Protein AF-C2KUY9-F1 (afdb_monomer)

Structure (mmCIF, N/CA/C/O backbone):
data_AF-C2KUY9-F1
#
_entry.id   AF-C2KUY9-F1
#
loop_
_atom_site.group_PDB
_atom_site.id
_atom_site.type_symbol
_atom_site.label_atom_id
_atom_site.label_alt_id
_atom_site.label_comp_id
_atom_site.label_asym_id
_atom_site.label_entity_id
_atom_site.label_seq_id
_atom_site.pdbx_PDB_ins_code
_atom_site.Cartn_x
_atom_site.Cartn_y
_atom_site.Cartn_z
_atom_site.occupancy
_atom_site.B_iso_or_equiv
_atom_site.auth_seq_id
_atom_site.auth_comp_id
_atom_site.auth_asym_id
_atom_site.auth_atom_id
_atom_site.pdbx_PDB_model_num
ATOM 1 N N . PHE A 1 1 ? -15.211 -20.045 9.678 1.00 40.97 1 PHE A N 1
ATOM 2 C CA . PHE A 1 1 ? -15.535 -19.680 11.070 1.00 40.97 1 PHE A CA 1
ATOM 3 C C . PHE A 1 1 ? -17.011 -19.322 11.126 1.00 40.97 1 PHE A C 1
ATOM 5 O O . PHE A 1 1 ? -17.451 -18.572 10.266 1.00 40.97 1 PHE A O 1
ATOM 12 N N . SER A 1 2 ? -17.781 -19.933 12.027 1.00 36.22 2 SER A N 1
ATOM 13 C CA . SER A 1 2 ? -19.213 -19.649 12.219 1.00 36.22 2 SER A CA 1
ATOM 14 C C . SER A 1 2 ? -19.405 -18.465 13.172 1.00 36.22 2 SER A C 1
ATOM 16 O O . SER A 1 2 ? -18.611 -18.315 14.095 1.00 36.22 2 SER A O 1
ATOM 18 N N . GLU A 1 3 ? -20.470 -17.675 13.014 1.00 44.19 3 GLU A N 1
ATOM 19 C CA . GLU A 1 3 ? -20.780 -16.525 13.892 1.00 44.19 3 GLU A CA 1
ATOM 20 C C . GLU A 1 3 ? -20.844 -16.903 15.381 1.00 44.19 3 GLU A C 1
ATOM 22 O O . GLU A 1 3 ? -20.283 -16.200 16.219 1.00 44.19 3 GLU A O 1
ATOM 27 N N . ALA A 1 4 ? -21.396 -18.078 15.702 1.00 42.62 4 ALA A N 1
ATOM 28 C CA . ALA A 1 4 ? -21.466 -18.595 17.071 1.00 42.62 4 ALA A CA 1
ATOM 29 C C . ALA A 1 4 ? -20.089 -18.780 17.744 1.00 42.62 4 ALA A C 1
ATOM 31 O O . ALA A 1 4 ? -19.982 -18.669 18.961 1.00 42.62 4 ALA A O 1
ATOM 32 N N . SER A 1 5 ? -19.011 -19.008 16.976 1.00 57.81 5 SER A N 1
ATOM 33 C CA . SER A 1 5 ? -17.666 -19.147 17.556 1.00 57.81 5 SER A CA 1
ATOM 34 C C . SER A 1 5 ? -17.013 -17.798 17.859 1.00 57.81 5 SER A C 1
ATOM 36 O O . SER A 1 5 ? -15.955 -17.768 18.480 1.00 57.81 5 SER A O 1
ATOM 38 N N . CYS A 1 6 ? -17.580 -16.685 17.385 1.00 61.72 6 CYS A N 1
ATOM 39 C CA . CYS A 1 6 ? -17.009 -15.358 17.593 1.00 61.72 6 CYS A CA 1
ATOM 40 C C . CYS A 1 6 ? -17.499 -14.725 18.903 1.00 61.72 6 CYS A C 1
ATOM 4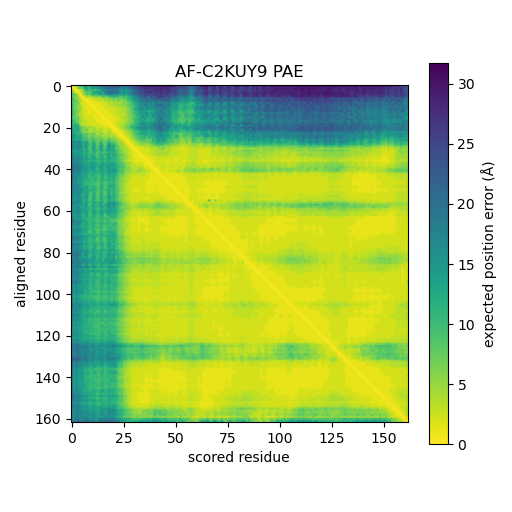2 O O . CYS A 1 6 ? -16.723 -14.062 19.587 1.00 61.72 6 CYS A O 1
ATOM 44 N N . GLU A 1 7 ? -18.752 -14.978 19.294 1.00 70.62 7 GLU A N 1
ATOM 45 C CA . GLU A 1 7 ? -19.334 -14.472 20.547 1.00 70.62 7 GLU A CA 1
ATOM 46 C C . GLU A 1 7 ? -18.707 -15.113 21.794 1.00 70.62 7 GLU A C 1
ATOM 48 O O . GLU A 1 7 ? -18.445 -14.434 22.794 1.00 70.62 7 GLU A O 1
ATOM 53 N N . GLU A 1 8 ? -18.410 -16.414 21.735 1.00 76.25 8 GLU A N 1
ATOM 54 C CA . GLU A 1 8 ? -17.718 -17.123 22.817 1.00 76.25 8 GLU A CA 1
ATOM 55 C C . GLU A 1 8 ? -16.292 -16.589 23.017 1.00 76.25 8 GLU A C 1
ATOM 57 O O . GLU A 1 8 ? -15.856 -16.381 24.154 1.00 76.25 8 GLU A O 1
ATOM 62 N N . VAL A 1 9 ? -15.590 -16.299 21.916 1.00 79.19 9 VAL A N 1
ATOM 63 C CA . VAL A 1 9 ? -14.244 -15.708 21.935 1.00 79.19 9 VAL A CA 1
ATOM 64 C C . VAL A 1 9 ? -14.283 -14.285 22.490 1.00 79.19 9 VAL A C 1
ATOM 66 O O . VAL A 1 9 ? -13.499 -13.977 23.387 1.00 79.19 9 VAL A O 1
ATOM 69 N N . ASP A 1 10 ? -15.223 -13.443 22.052 1.00 78.88 10 ASP A N 1
ATOM 70 C CA . ASP A 1 10 ? -15.403 -12.076 22.570 1.00 78.88 10 ASP A CA 1
ATOM 71 C C . ASP A 1 10 ? -15.709 -12.071 24.080 1.00 78.88 10 ASP A C 1
ATOM 73 O O . ASP A 1 10 ? -15.180 -11.251 24.843 1.00 78.88 10 ASP A O 1
ATOM 77 N N . THR A 1 11 ? -16.526 -13.024 24.538 1.00 83.12 11 THR A N 1
ATOM 78 C CA . THR A 1 11 ? -16.863 -13.190 25.958 1.00 83.12 11 THR A CA 1
ATOM 79 C C . THR A 1 11 ? -15.643 -13.618 26.774 1.00 83.12 11 THR A C 1
ATOM 81 O O . THR A 1 11 ? -15.398 -13.082 27.860 1.00 83.12 11 THR A O 1
ATOM 84 N N . ALA A 1 12 ? -14.851 -14.566 26.268 1.00 84.38 12 ALA A N 1
ATOM 85 C CA . ALA A 1 12 ? -13.617 -15.003 26.915 1.00 84.38 12 ALA A CA 1
ATOM 86 C C . ALA A 1 12 ? -12.569 -13.876 26.971 1.00 84.38 12 ALA A C 1
ATOM 88 O O . ALA A 1 12 ? -11.945 -13.669 28.015 1.00 84.38 12 ALA A O 1
ATOM 89 N N . LEU A 1 13 ? -12.430 -13.097 25.895 1.00 84.19 13 LEU A N 1
ATOM 90 C CA . LEU A 1 13 ? -11.509 -11.961 25.823 1.00 84.19 13 LEU A CA 1
ATOM 91 C C . LEU A 1 13 ? -11.906 -10.848 26.806 1.00 84.19 13 LEU A C 1
ATOM 93 O O . LEU A 1 13 ? -11.059 -10.308 27.513 1.00 84.19 13 LEU A O 1
ATOM 97 N N . SER A 1 14 ? -13.206 -10.568 26.928 1.00 83.56 14 SER A N 1
ATOM 98 C CA . SER A 1 14 ? -13.742 -9.605 27.900 1.00 83.56 14 SER A CA 1
ATOM 99 C C . SER A 1 14 ? -13.452 -10.016 29.347 1.00 83.56 14 SER A C 1
ATOM 101 O O . SER A 1 14 ? -13.087 -9.180 30.175 1.00 83.56 14 SER A O 1
ATOM 103 N N . LYS A 1 15 ? -13.550 -11.316 29.661 1.00 86.19 15 LYS A N 1
ATOM 104 C CA . LYS A 1 15 ? -13.151 -11.845 30.976 1.00 86.19 15 LYS A CA 1
ATOM 105 C C . LYS A 1 15 ? -11.656 -11.654 31.231 1.00 86.19 15 LYS A C 1
ATOM 107 O O . LYS A 1 15 ? -11.293 -11.248 32.331 1.00 86.19 15 LYS A O 1
ATOM 112 N N . LEU A 1 16 ? -10.805 -11.896 30.233 1.00 88.38 16 LEU A N 1
ATOM 113 C CA . LEU A 1 16 ? -9.363 -11.658 30.344 1.00 88.38 16 LEU A CA 1
ATOM 114 C C . LEU A 1 16 ? -9.055 -10.178 30.604 1.00 88.38 16 LEU A C 1
ATOM 116 O O . LEU A 1 16 ? -8.314 -9.881 31.539 1.00 88.38 16 LEU A O 1
ATOM 120 N N . TYR A 1 17 ? -9.666 -9.250 29.858 1.00 87.12 17 TYR A N 1
ATOM 121 C CA . TYR A 1 17 ? -9.494 -7.811 30.100 1.00 87.12 17 TYR A CA 1
ATOM 122 C C . TYR A 1 17 ? -9.847 -7.421 31.540 1.00 87.12 17 TYR A C 1
ATOM 124 O O . TYR A 1 17 ? -9.083 -6.700 32.178 1.00 87.12 17 TYR A O 1
ATOM 132 N N . ASN A 1 18 ? -10.941 -7.966 32.082 1.00 87.31 18 ASN A N 1
ATOM 133 C CA . ASN A 1 18 ? -11.344 -7.724 33.468 1.00 87.31 18 ASN A CA 1
ATOM 134 C C . ASN A 1 18 ? -10.356 -8.303 34.491 1.00 87.31 18 ASN A C 1
ATOM 136 O O . ASN A 1 18 ? -10.030 -7.622 35.459 1.00 87.31 18 ASN A O 1
ATOM 140 N N . ILE A 1 19 ? -9.859 -9.529 34.282 1.00 92.88 19 ILE A N 1
ATOM 141 C CA . ILE A 1 19 ? -8.879 -10.168 35.183 1.00 92.88 19 ILE A CA 1
ATOM 142 C C . ILE A 1 19 ? -7.589 -9.347 35.252 1.00 92.88 19 ILE A C 1
ATOM 144 O O . ILE A 1 19 ? -7.037 -9.151 36.332 1.00 92.88 19 ILE A O 1
ATOM 148 N N . PHE A 1 20 ? -7.119 -8.856 34.107 1.00 90.19 20 PHE A N 1
ATOM 149 C CA . PHE A 1 20 ? -5.865 -8.110 34.015 1.00 90.19 20 PHE A CA 1
ATOM 150 C C . PHE A 1 20 ? -6.033 -6.594 34.205 1.00 90.19 20 PHE A C 1
ATOM 152 O O . PHE A 1 20 ? -5.046 -5.865 34.128 1.00 90.19 20 PHE A O 1
ATOM 159 N N . GLY A 1 21 ? -7.257 -6.099 34.439 1.00 86.00 21 GLY A N 1
ATOM 160 C CA . GLY A 1 21 ? -7.544 -4.665 34.569 1.00 86.00 21 GLY A CA 1
ATOM 161 C C . GLY A 1 21 ? -7.185 -3.849 33.320 1.00 86.00 21 GLY A C 1
ATOM 162 O O . GLY A 1 21 ? -6.928 -2.648 33.409 1.00 86.00 21 GLY A O 1
ATOM 163 N N . ALA A 1 22 ? -7.120 -4.498 32.158 1.00 85.00 22 ALA A N 1
ATOM 164 C CA . ALA A 1 22 ? -6.713 -3.886 30.904 1.00 85.00 22 ALA A CA 1
ATOM 165 C C . ALA A 1 22 ? -7.921 -3.266 30.192 1.00 85.00 22 ALA A C 1
ATOM 167 O O . ALA A 1 22 ? -9.014 -3.832 30.176 1.00 85.00 22 ALA A O 1
ATOM 168 N N . LYS A 1 23 ? -7.723 -2.100 29.566 1.00 80.88 23 LYS A N 1
ATOM 169 C CA . LYS A 1 23 ? -8.762 -1.485 28.732 1.00 80.88 23 LYS A CA 1
ATOM 170 C C . LYS A 1 23 ? -8.982 -2.351 27.483 1.00 80.88 23 LYS A C 1
ATOM 172 O O . LYS A 1 23 ? -7.997 -2.633 26.796 1.00 80.88 23 LYS A O 1
ATOM 177 N N . PRO A 1 24 ? -10.231 -2.745 27.167 1.00 77.19 24 PRO A N 1
ATOM 178 C CA . PRO A 1 24 ? -10.525 -3.473 25.942 1.00 77.19 24 PRO A CA 1
ATOM 179 C C . PRO A 1 24 ? -10.060 -2.692 24.716 1.00 77.19 24 PRO A C 1
ATOM 181 O O . PRO A 1 24 ? -10.249 -1.475 24.633 1.00 77.19 24 PRO A O 1
ATOM 184 N N . VAL A 1 25 ? -9.458 -3.396 23.762 1.00 73.56 25 VAL A N 1
ATOM 185 C CA . VAL A 1 25 ? -9.092 -2.803 22.474 1.00 73.56 25 VAL A CA 1
ATOM 186 C C . VAL A 1 25 ? -10.380 -2.528 21.698 1.00 73.56 25 VAL A C 1
ATOM 188 O O . VAL A 1 25 ? -11.292 -3.356 21.687 1.00 73.56 25 VAL A O 1
ATOM 191 N N . ALA A 1 26 ? -10.479 -1.353 21.072 1.00 72.81 26 ALA A N 1
ATOM 192 C CA . ALA A 1 26 ? -11.628 -1.020 20.238 1.00 72.81 26 ALA A CA 1
ATOM 193 C C . ALA A 1 26 ? -11.784 -2.058 19.115 1.00 72.81 26 ALA A C 1
ATOM 195 O O . ALA A 1 26 ? -10.796 -2.484 18.512 1.00 72.81 26 ALA A O 1
ATOM 196 N N . LYS A 1 27 ? -13.026 -2.469 18.826 1.00 71.31 27 LYS A N 1
ATOM 197 C CA . LYS A 1 27 ? -13.290 -3.387 17.713 1.00 71.31 27 LYS A CA 1
ATOM 198 C C . LYS A 1 27 ? -12.814 -2.742 16.414 1.00 71.31 27 LYS A C 1
ATOM 200 O O . LYS A 1 27 ? -13.176 -1.604 16.122 1.00 71.31 27 LYS A O 1
ATOM 205 N N . ARG A 1 28 ? -12.018 -3.479 15.636 1.00 71.00 28 ARG A N 1
ATOM 206 C CA . ARG A 1 28 ? -11.569 -3.026 14.318 1.00 71.00 28 ARG A CA 1
ATOM 207 C C . ARG A 1 28 ? -12.782 -2.916 13.399 1.00 71.00 28 ARG A C 1
ATOM 209 O O . ARG A 1 28 ? -13.458 -3.912 13.150 1.00 71.00 28 ARG A O 1
ATOM 216 N N . ILE A 1 29 ? -13.048 -1.714 12.904 1.00 78.00 29 ILE A N 1
ATOM 217 C CA . ILE A 1 29 ? -14.089 -1.471 11.907 1.00 78.00 29 ILE A CA 1
ATOM 218 C C . ILE A 1 29 ? -13.416 -1.558 10.542 1.00 78.00 29 ILE A C 1
ATOM 220 O O . ILE A 1 29 ? -12.640 -0.682 10.179 1.00 78.00 29 ILE A O 1
ATOM 224 N N . ILE A 1 30 ? -13.692 -2.638 9.814 1.00 84.12 30 ILE A N 1
ATOM 225 C CA . ILE A 1 30 ? -13.211 -2.814 8.443 1.00 84.12 30 ILE A CA 1
ATOM 226 C C . ILE A 1 30 ? -14.249 -2.217 7.498 1.00 84.12 30 ILE A C 1
ATOM 228 O O . ILE A 1 30 ? -15.448 -2.456 7.648 1.00 84.12 30 ILE A O 1
ATOM 232 N N . HIS A 1 31 ? -13.774 -1.461 6.518 1.00 91.56 31 HIS A N 1
ATOM 233 C CA . HIS A 1 31 ? -14.590 -0.857 5.480 1.00 91.56 31 HIS A CA 1
ATOM 234 C C . HIS A 1 31 ? -15.420 -1.895 4.703 1.00 91.56 31 HIS A C 1
ATOM 236 O O . HIS A 1 31 ? -14.996 -3.036 4.475 1.00 91.56 31 HIS A O 1
ATOM 242 N N . ASP A 1 32 ? -16.615 -1.493 4.267 1.00 91.12 32 ASP A N 1
ATOM 243 C CA . ASP A 1 32 ? -17.566 -2.371 3.572 1.00 91.12 32 ASP A CA 1
ATOM 244 C C . ASP A 1 32 ? -17.078 -2.796 2.173 1.00 91.12 32 ASP A C 1
ATOM 246 O O . ASP A 1 32 ? -17.395 -3.891 1.709 1.00 91.12 32 ASP A O 1
ATOM 250 N N . GLY A 1 33 ? -16.230 -1.971 1.556 1.00 92.25 33 GLY A N 1
ATOM 251 C CA . GLY A 1 33 ? -15.673 -2.165 0.218 1.00 92.25 33 GLY A CA 1
ATOM 252 C C . GLY A 1 33 ? -16.536 -1.579 -0.900 1.00 92.25 33 GLY A C 1
ATOM 253 O O . GLY A 1 33 ? -16.224 -1.814 -2.062 1.00 92.25 33 GLY A O 1
ATOM 254 N N . VAL A 1 34 ? -17.595 -0.833 -0.568 1.00 92.88 34 VAL A N 1
ATOM 255 C CA . VAL A 1 34 ? -18.538 -0.240 -1.534 1.00 92.88 34 VAL A CA 1
ATOM 256 C C . VAL A 1 34 ? -18.802 1.247 -1.291 1.00 92.88 34 VAL A C 1
ATOM 258 O O . VAL A 1 34 ? -19.004 1.985 -2.252 1.00 92.88 34 VAL A O 1
ATOM 261 N N . SER A 1 35 ? -18.774 1.706 -0.039 1.00 94.50 35 SER A N 1
ATOM 262 C CA . SER A 1 35 ? -18.964 3.117 0.303 1.00 94.50 35 SER A CA 1
ATOM 263 C C . SER A 1 35 ? -17.737 3.961 -0.068 1.00 94.50 35 SER A C 1
ATOM 265 O O . SER A 1 35 ? -16.630 3.434 -0.147 1.00 94.50 35 SER A O 1
ATOM 267 N N . PRO A 1 36 ? -17.877 5.278 -0.292 1.00 96.50 36 PRO A N 1
ATOM 268 C CA . PRO A 1 36 ? -16.718 6.139 -0.492 1.00 96.50 36 PRO A CA 1
ATOM 269 C C . PRO A 1 36 ? -15.759 6.106 0.706 1.00 96.50 36 PRO A C 1
ATOM 271 O O . PRO A 1 36 ? -16.173 6.253 1.857 1.00 96.50 36 PRO A O 1
ATOM 274 N N . ILE A 1 37 ? -14.470 5.957 0.419 1.00 96.69 37 ILE A N 1
ATOM 275 C CA . ILE A 1 37 ? -13.378 5.961 1.389 1.00 96.69 37 ILE A CA 1
ATOM 276 C C . ILE A 1 37 ? -13.084 7.412 1.767 1.00 96.69 37 ILE A C 1
ATOM 278 O O . ILE A 1 37 ? -12.770 8.239 0.911 1.00 96.69 37 ILE A O 1
ATOM 282 N N . LEU A 1 38 ? -13.180 7.720 3.060 1.00 93.88 38 LEU A N 1
ATOM 283 C CA . LEU A 1 38 ? -12.982 9.063 3.597 1.00 93.88 38 LEU A CA 1
ATOM 284 C C . LEU A 1 38 ? -11.871 9.048 4.645 1.00 93.88 38 LEU A C 1
ATOM 286 O O . LEU A 1 38 ? -11.929 8.272 5.598 1.00 93.88 38 LEU A O 1
ATOM 290 N N . VAL A 1 39 ? -10.903 9.949 4.487 1.00 94.81 39 VAL A N 1
ATOM 291 C CA . VAL A 1 39 ? -9.819 10.198 5.447 1.00 94.81 39 VAL A CA 1
ATOM 292 C C . VAL A 1 39 ? -9.938 11.611 6.014 1.00 94.81 39 VAL A C 1
ATOM 294 O O . VAL A 1 39 ? -10.381 12.531 5.325 1.00 94.81 39 VAL A O 1
ATOM 297 N N . LYS A 1 40 ? -9.575 11.784 7.284 1.00 93.75 40 LYS A N 1
ATOM 298 C CA . LYS A 1 40 ? -9.628 13.056 8.023 1.00 93.75 40 LYS A CA 1
ATOM 299 C C . LYS A 1 40 ? -8.245 13.668 8.224 1.00 93.75 40 LYS A C 1
ATOM 301 O O . LYS A 1 40 ? -8.153 14.879 8.417 1.00 93.75 40 LYS A O 1
ATOM 306 N N . GLY A 1 41 ? -7.202 12.840 8.194 1.00 93.19 41 GLY A N 1
ATOM 307 C CA . GLY A 1 41 ? -5.812 13.248 8.323 1.00 93.19 41 GLY A CA 1
ATOM 308 C C . GLY A 1 41 ? -5.424 14.354 7.345 1.00 93.19 41 GLY A C 1
ATOM 309 O O . GLY A 1 41 ? -5.879 14.402 6.200 1.00 93.19 41 GLY A O 1
ATOM 310 N N . SER A 1 42 ? -4.556 15.241 7.817 1.00 93.19 42 SER A N 1
ATOM 311 C CA . SER A 1 42 ? -4.058 16.401 7.074 1.00 93.19 42 SER A CA 1
ATOM 312 C C . SER A 1 42 ? -2.721 16.127 6.389 1.00 93.19 42 SER A C 1
ATOM 314 O O . SER A 1 42 ? -2.392 16.752 5.382 1.00 93.19 42 SER A O 1
ATOM 316 N N . THR A 1 43 ? -1.956 15.173 6.922 1.00 98.00 43 THR A N 1
ATOM 317 C CA . THR A 1 43 ? -0.695 14.706 6.343 1.00 98.00 43 THR A CA 1
ATOM 318 C C . THR A 1 43 ? -0.861 13.326 5.721 1.00 98.00 43 THR A C 1
ATOM 320 O O . THR A 1 43 ? -1.676 12.524 6.182 1.00 98.00 43 THR A O 1
ATOM 323 N N . TRP A 1 44 ? -0.024 13.000 4.733 1.00 97.31 44 TRP A N 1
ATOM 324 C CA . TRP A 1 44 ? -0.067 11.680 4.101 1.00 97.31 44 TRP A CA 1
ATOM 325 C C . TRP A 1 44 ? 0.147 10.543 5.112 1.00 97.31 44 TRP A C 1
ATOM 327 O O . TRP A 1 44 ? -0.441 9.482 4.965 1.00 97.31 44 TRP A O 1
ATOM 337 N N . LYS A 1 45 ? 0.940 10.758 6.173 1.00 97.69 45 LYS A N 1
ATOM 338 C CA . LYS A 1 45 ? 1.193 9.748 7.216 1.00 97.69 45 LYS A CA 1
ATOM 339 C C . LYS A 1 45 ? -0.039 9.480 8.075 1.00 97.69 45 LYS A C 1
ATOM 341 O O . LYS A 1 45 ? -0.330 8.329 8.383 1.00 97.69 45 LYS A O 1
ATOM 346 N N . GLU A 1 46 ? -0.756 10.534 8.459 1.00 97.69 46 GLU A N 1
ATOM 347 C CA . GLU A 1 46 ? -2.030 10.401 9.177 1.00 97.69 46 GLU A CA 1
ATOM 348 C C . GLU A 1 46 ? -3.042 9.645 8.314 1.00 97.69 46 GLU A C 1
ATOM 350 O O . GLU A 1 46 ? -3.638 8.672 8.766 1.00 97.69 46 GLU A O 1
ATOM 355 N N . GLN A 1 47 ? -3.158 10.036 7.044 1.00 98.19 47 GLN A N 1
ATOM 356 C CA . GLN A 1 47 ? -4.048 9.395 6.079 1.00 98.19 47 GLN A CA 1
ATOM 357 C C . GLN A 1 47 ? -3.660 7.933 5.836 1.00 98.19 47 GLN A C 1
ATOM 359 O O . GLN A 1 47 ? -4.533 7.077 5.807 1.00 98.19 47 GLN A O 1
ATOM 364 N N . TYR A 1 48 ? -2.367 7.619 5.727 1.00 98.00 48 TYR A N 1
ATOM 365 C CA . TYR A 1 48 ? -1.884 6.246 5.586 1.00 98.00 48 TYR A CA 1
ATOM 366 C C . TYR A 1 48 ? -2.334 5.368 6.755 1.00 98.00 48 TYR A C 1
ATOM 368 O O . TYR A 1 48 ? -2.849 4.275 6.536 1.00 98.00 48 TYR A O 1
ATOM 376 N N . ASN A 1 49 ? -2.181 5.853 7.990 1.00 96.06 49 ASN A N 1
ATOM 377 C CA . ASN A 1 49 ? -2.599 5.115 9.182 1.00 96.06 49 ASN A CA 1
ATOM 378 C C . ASN A 1 49 ? -4.119 4.910 9.215 1.00 96.06 49 ASN A C 1
ATOM 380 O O . ASN A 1 49 ? -4.582 3.805 9.482 1.00 96.06 49 ASN A O 1
ATOM 384 N N . GLU A 1 50 ? -4.900 5.940 8.878 1.00 95.94 50 GLU A N 1
ATOM 385 C CA . GLU A 1 50 ? -6.359 5.815 8.778 1.00 95.94 50 GLU A CA 1
ATOM 386 C C . GLU A 1 50 ? -6.773 4.790 7.713 1.00 95.94 50 GLU A C 1
ATOM 388 O O . GLU A 1 50 ? -7.615 3.930 7.972 1.00 95.94 50 GLU A O 1
ATOM 393 N N . LEU A 1 51 ? -6.153 4.838 6.529 1.00 97.31 51 LEU A N 1
ATOM 394 C CA . LEU A 1 51 ? -6.394 3.877 5.452 1.00 97.31 51 LEU A CA 1
ATOM 395 C C . LEU A 1 51 ? -5.982 2.460 5.857 1.00 97.31 51 LEU A C 1
ATOM 397 O O . LEU A 1 51 ? -6.682 1.504 5.523 1.00 97.31 51 LEU A O 1
ATOM 401 N N . TRP A 1 52 ? -4.883 2.312 6.599 1.00 95.69 52 TRP A N 1
ATOM 402 C CA . TRP A 1 52 ? -4.423 1.023 7.107 1.00 95.69 52 TRP A CA 1
ATOM 403 C C . TRP A 1 52 ? -5.447 0.389 8.056 1.00 95.69 52 TRP A C 1
ATOM 405 O O . TRP A 1 52 ? -5.823 -0.781 7.916 1.00 95.69 52 TRP A O 1
ATOM 415 N N . ASP A 1 53 ? -5.940 1.170 9.012 1.00 92.69 53 ASP A N 1
ATOM 416 C CA . ASP A 1 53 ? -6.918 0.698 9.986 1.00 92.69 53 ASP A CA 1
ATOM 417 C C . ASP A 1 53 ? -8.247 0.332 9.318 1.00 92.69 53 ASP A C 1
ATOM 419 O O . ASP A 1 53 ? -8.840 -0.700 9.657 1.00 92.69 53 ASP A O 1
ATOM 423 N N . LEU A 1 54 ? -8.656 1.139 8.335 1.00 93.94 54 LEU A N 1
ATOM 424 C CA . LEU A 1 54 ? -9.942 1.060 7.655 1.00 93.94 54 LEU A CA 1
ATOM 425 C C . LEU A 1 54 ? -10.007 -0.037 6.578 1.00 93.94 54 LEU A C 1
ATOM 427 O O . LEU A 1 54 ? -11.014 -0.741 6.483 1.00 93.94 54 LEU A O 1
ATOM 431 N N . LEU A 1 55 ? -8.973 -0.182 5.742 1.00 95.06 55 LEU A N 1
ATOM 432 C CA . LEU A 1 55 ? -9.049 -0.969 4.500 1.00 95.06 55 LEU A CA 1
ATOM 433 C C . LEU A 1 55 ? -8.370 -2.337 4.572 1.00 95.06 55 LEU A C 1
ATOM 435 O O . LEU A 1 55 ? -8.678 -3.218 3.765 1.00 95.06 55 LEU A O 1
ATOM 439 N N . ILE A 1 56 ? -7.435 -2.527 5.501 1.00 93.38 56 ILE A N 1
ATOM 440 C CA . ILE A 1 56 ? -6.566 -3.702 5.481 1.00 93.38 56 ILE A CA 1
ATOM 441 C C . ILE A 1 56 ? -7.215 -4.844 6.269 1.00 93.38 56 ILE A C 1
ATOM 443 O O . ILE A 1 56 ? -7.521 -4.682 7.449 1.00 93.38 56 ILE A O 1
ATOM 447 N N . PRO A 1 57 ? -7.439 -6.027 5.679 1.00 88.00 57 PRO A N 1
ATOM 448 C CA . PRO A 1 57 ? -7.959 -7.159 6.434 1.00 88.00 57 PRO A CA 1
ATOM 449 C C . PRO A 1 57 ? -6.910 -7.703 7.413 1.00 88.00 57 PRO A C 1
ATOM 451 O O . PRO A 1 57 ? -5.721 -7.398 7.340 1.00 88.00 57 PRO A O 1
ATOM 454 N N . SER A 1 58 ? -7.341 -8.537 8.359 1.00 80.62 58 SER A N 1
ATOM 455 C CA . SER A 1 58 ? -6.419 -9.247 9.259 1.00 80.62 58 SER A CA 1
ATOM 456 C C . SER A 1 58 ? -5.554 -10.279 8.530 1.00 80.62 58 SER A C 1
ATOM 458 O O . SER A 1 58 ? -4.464 -10.598 8.997 1.00 80.62 58 SER A O 1
ATOM 460 N N . THR A 1 59 ? -6.036 -10.809 7.402 1.00 82.00 59 THR A N 1
ATOM 461 C CA . THR A 1 59 ? -5.349 -11.817 6.586 1.00 82.00 59 THR A CA 1
ATOM 462 C C . THR A 1 59 ? -5.710 -11.652 5.113 1.00 82.00 59 THR A C 1
ATOM 464 O O . THR A 1 59 ? -6.833 -11.258 4.801 1.00 82.00 59 THR A O 1
ATOM 467 N N . GLY A 1 60 ? -4.775 -12.007 4.229 1.00 87.00 60 GLY A N 1
ATOM 468 C CA . GLY A 1 60 ? -4.979 -12.015 2.782 1.00 87.00 60 GLY A CA 1
ATOM 469 C C . GLY A 1 60 ? -4.949 -10.635 2.124 1.00 87.00 60 GLY A C 1
ATOM 470 O O . GLY A 1 60 ? -4.578 -9.630 2.736 1.00 87.00 60 GLY A O 1
ATOM 471 N N . ALA A 1 61 ? -5.322 -10.625 0.845 1.00 90.69 61 ALA A N 1
ATOM 472 C CA . ALA A 1 61 ? -5.435 -9.420 0.035 1.00 90.69 61 ALA A CA 1
ATOM 473 C C . ALA A 1 61 ? -6.622 -8.554 0.469 1.00 90.69 61 ALA A C 1
ATOM 475 O O . ALA A 1 61 ? -7.624 -9.060 0.986 1.00 90.69 61 ALA A O 1
ATOM 476 N N . ALA A 1 62 ? -6.515 -7.247 0.251 1.00 93.38 62 ALA A N 1
ATOM 477 C CA . ALA A 1 62 ? -7.618 -6.336 0.502 1.00 93.38 62 ALA A CA 1
ATOM 478 C C . ALA A 1 62 ? -8.780 -6.575 -0.474 1.00 93.38 62 ALA A C 1
ATOM 480 O O . ALA A 1 62 ? -8.621 -7.131 -1.557 1.00 93.38 62 ALA A O 1
ATOM 481 N N . LYS A 1 63 ? -9.979 -6.122 -0.097 1.00 92.25 63 LYS A N 1
ATOM 482 C CA . LYS A 1 63 ? -11.170 -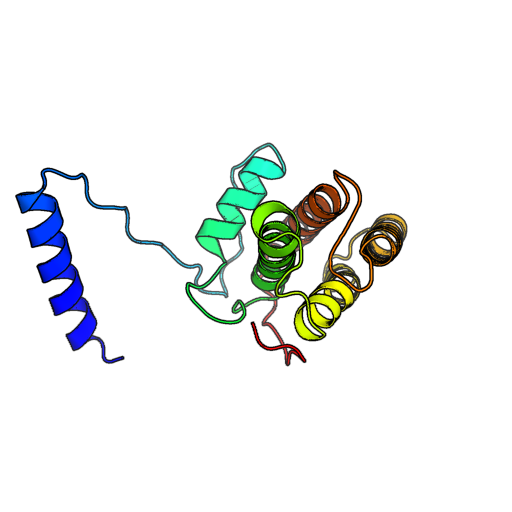6.239 -0.957 1.00 92.25 63 LYS A CA 1
ATOM 483 C C . LYS A 1 63 ? -11.111 -5.326 -2.186 1.00 92.25 63 LYS A C 1
ATOM 485 O O . LYS A 1 63 ? -11.789 -5.584 -3.178 1.00 92.25 63 LYS A O 1
ATOM 490 N N . THR A 1 64 ? -10.366 -4.230 -2.087 1.00 97.56 64 THR A N 1
ATOM 491 C CA . THR A 1 64 ? -10.350 -3.142 -3.066 1.00 97.56 64 THR A CA 1
ATOM 492 C C . THR A 1 64 ? -8.924 -2.840 -3.498 1.00 97.56 64 THR A C 1
ATOM 494 O O . THR A 1 64 ? -7.986 -3.073 -2.732 1.00 97.56 64 THR A O 1
ATOM 497 N N . VAL A 1 65 ? -8.759 -2.267 -4.690 1.00 98.12 65 VAL A N 1
ATOM 498 C CA . VAL A 1 65 ? -7.453 -1.801 -5.183 1.00 98.12 65 VAL A CA 1
ATOM 499 C C . VAL A 1 65 ? -6.852 -0.773 -4.219 1.00 98.12 65 VAL A C 1
ATOM 501 O O . VAL A 1 65 ? -5.669 -0.847 -3.906 1.00 98.12 65 VAL A O 1
ATOM 504 N N . GLN A 1 66 ? -7.672 0.120 -3.652 1.00 98.50 66 GLN A N 1
ATOM 505 C CA . GLN A 1 66 ? -7.248 1.099 -2.644 1.00 98.50 66 GLN A CA 1
ATOM 506 C C . GLN A 1 66 ? -6.664 0.443 -1.396 1.00 98.50 66 GLN A C 1
ATOM 508 O O . GLN A 1 66 ? -5.614 0.854 -0.908 1.00 98.50 66 GLN A O 1
ATOM 513 N N . GLY A 1 67 ? -7.332 -0.587 -0.877 1.00 97.69 67 GLY A N 1
ATOM 514 C CA . GLY A 1 67 ? -6.788 -1.339 0.243 1.00 97.69 67 GLY A CA 1
ATOM 515 C C . GLY A 1 67 ? -5.505 -2.062 -0.155 1.00 97.69 67 GLY A C 1
ATOM 516 O O . GLY A 1 67 ? -4.563 -2.092 0.628 1.00 97.69 67 GLY A O 1
ATOM 517 N N . GLU A 1 68 ? -5.432 -2.599 -1.373 1.00 97.75 68 GLU A N 1
ATOM 518 C CA . GLU A 1 68 ? -4.290 -3.407 -1.792 1.00 97.75 68 GLU A CA 1
ATOM 519 C C . GLU A 1 68 ? -3.033 -2.571 -2.028 1.00 97.75 68 GLU A C 1
ATOM 521 O O . GLU A 1 68 ? -1.964 -2.987 -1.593 1.00 97.75 68 GLU A O 1
ATOM 526 N N . VAL A 1 69 ? -3.129 -1.366 -2.602 1.00 98.38 69 VAL A N 1
ATOM 527 C CA . VAL A 1 69 ? -1.949 -0.494 -2.752 1.00 98.38 69 VAL A CA 1
ATOM 528 C C . VAL A 1 69 ? -1.366 -0.089 -1.395 1.00 98.38 69 VAL A C 1
ATOM 530 O O . VAL A 1 69 ? -0.149 -0.128 -1.230 1.00 98.38 69 VAL A O 1
ATOM 533 N N . ILE A 1 70 ? -2.214 0.195 -0.396 1.00 98.31 70 ILE A N 1
ATOM 534 C CA . ILE A 1 70 ? -1.786 0.488 0.984 1.00 98.31 70 ILE A CA 1
ATOM 535 C C . ILE A 1 70 ? -1.210 -0.769 1.652 1.00 98.31 70 ILE A C 1
ATOM 537 O O . ILE A 1 70 ? -0.192 -0.714 2.346 1.00 98.31 70 ILE A O 1
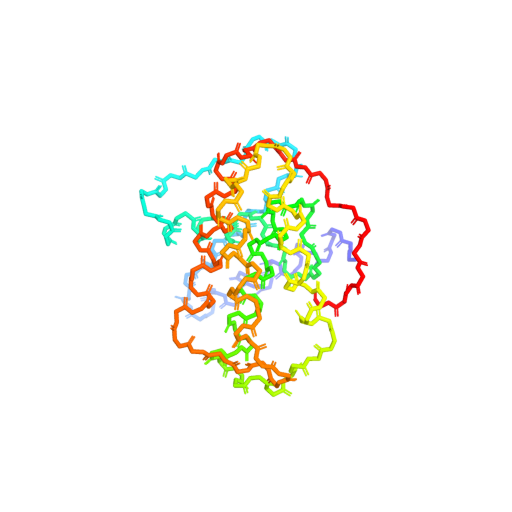ATOM 541 N N . ARG A 1 71 ? -1.826 -1.934 1.417 1.00 97.44 71 ARG A N 1
ATOM 542 C CA . ARG A 1 71 ? -1.347 -3.212 1.951 1.00 97.44 71 ARG A CA 1
ATOM 543 C C . ARG A 1 71 ? 0.037 -3.549 1.423 1.00 97.44 71 ARG A C 1
ATOM 545 O O . ARG A 1 71 ? 0.911 -3.900 2.211 1.00 97.44 71 ARG A O 1
ATOM 552 N N . ILE A 1 72 ? 0.230 -3.454 0.108 1.00 97.25 72 ILE A N 1
ATOM 553 C CA . ILE A 1 72 ? 1.489 -3.764 -0.569 1.00 97.25 72 ILE A CA 1
ATOM 554 C C . ILE A 1 72 ? 2.609 -2.912 0.017 1.00 97.25 72 ILE A C 1
ATOM 556 O O . ILE A 1 72 ? 3.621 -3.465 0.448 1.00 97.25 72 ILE A O 1
ATOM 560 N N . THR A 1 73 ? 2.425 -1.590 0.082 1.00 97.00 73 THR A N 1
ATOM 561 C CA . THR A 1 73 ? 3.475 -0.693 0.573 1.00 97.00 73 THR A CA 1
ATOM 562 C C . THR A 1 73 ? 3.831 -0.984 2.027 1.00 97.00 73 THR A C 1
ATOM 564 O O . THR A 1 73 ? 5.012 -1.048 2.346 1.00 97.00 73 THR A O 1
ATOM 567 N N . GLY A 1 74 ? 2.855 -1.280 2.892 1.00 95.44 74 GLY A N 1
ATOM 568 C CA . GLY A 1 74 ? 3.132 -1.597 4.299 1.00 95.44 74 GLY A CA 1
ATOM 569 C C . GLY A 1 74 ? 3.733 -2.986 4.518 1.00 95.44 74 GLY A C 1
ATOM 570 O O . GLY A 1 74 ? 4.582 -3.163 5.384 1.00 95.44 74 GLY A O 1
ATOM 571 N N . ARG A 1 75 ? 3.339 -3.980 3.714 1.00 94.88 75 ARG A N 1
ATOM 572 C CA . ARG A 1 75 ? 3.937 -5.325 3.740 1.00 94.88 75 ARG A CA 1
ATOM 573 C C . ARG A 1 75 ? 5.397 -5.290 3.308 1.00 94.88 75 ARG A C 1
ATOM 575 O O . ARG A 1 75 ? 6.220 -5.973 3.908 1.00 94.88 75 ARG A O 1
ATOM 582 N N . VAL A 1 76 ? 5.701 -4.527 2.261 1.00 94.19 76 VAL A N 1
ATOM 583 C CA . VAL A 1 76 ? 7.074 -4.335 1.791 1.00 94.19 76 VAL A CA 1
ATOM 584 C C . VAL A 1 76 ? 7.875 -3.542 2.819 1.00 94.19 76 VAL A C 1
ATOM 586 O O . VAL A 1 76 ? 8.990 -3.941 3.125 1.00 94.19 76 VAL A O 1
ATOM 589 N N . ASP A 1 77 ? 7.313 -2.476 3.390 1.00 94.19 77 ASP A N 1
ATOM 590 C CA . ASP A 1 77 ? 7.973 -1.690 4.437 1.00 94.19 77 ASP A CA 1
ATOM 591 C C . ASP A 1 77 ? 8.373 -2.550 5.644 1.00 94.19 77 ASP A C 1
ATOM 593 O O . ASP A 1 77 ? 9.541 -2.558 6.024 1.00 94.19 77 ASP A O 1
ATOM 597 N N . ASP A 1 78 ? 7.445 -3.351 6.185 1.00 93.38 78 ASP A N 1
ATOM 598 C CA . ASP A 1 78 ? 7.730 -4.282 7.288 1.00 93.38 78 ASP A CA 1
ATOM 599 C C . ASP A 1 78 ? 8.800 -5.310 6.883 1.00 93.38 78 ASP A C 1
ATOM 601 O O . ASP A 1 78 ? 9.741 -5.571 7.632 1.00 93.38 78 ASP A O 1
ATOM 605 N N . GLU A 1 79 ? 8.729 -5.855 5.667 1.00 94.69 79 GLU A N 1
ATOM 606 C CA . GLU A 1 79 ? 9.718 -6.829 5.214 1.00 94.69 79 GLU A CA 1
ATOM 607 C C . GLU A 1 79 ? 11.130 -6.242 5.097 1.00 94.69 79 GLU A C 1
ATOM 609 O O . GLU A 1 79 ? 12.098 -6.859 5.544 1.00 94.69 79 GLU A O 1
ATOM 614 N N . ILE A 1 80 ? 11.263 -5.049 4.525 1.00 92.31 80 ILE A N 1
ATOM 615 C CA . ILE A 1 80 ? 12.564 -4.417 4.308 1.00 92.31 80 ILE A CA 1
ATOM 616 C C . ILE A 1 80 ? 13.108 -3.855 5.624 1.00 92.31 80 ILE A C 1
ATOM 618 O O . ILE A 1 80 ? 14.219 -4.193 6.030 1.00 92.31 80 ILE A O 1
ATOM 622 N N . ASN A 1 81 ? 12.319 -3.039 6.324 1.00 91.19 81 ASN A N 1
ATOM 623 C CA . ASN A 1 81 ? 12.805 -2.253 7.457 1.00 91.19 81 ASN A CA 1
ATOM 624 C C . ASN A 1 81 ? 12.818 -3.027 8.777 1.00 91.19 81 ASN A C 1
ATOM 626 O O . ASN A 1 81 ? 13.643 -2.737 9.644 1.00 91.19 81 ASN A O 1
ATOM 630 N N . ARG A 1 82 ? 11.935 -4.017 8.953 1.00 90.00 82 ARG A N 1
ATOM 631 C CA . ARG A 1 82 ? 11.872 -4.809 10.191 1.00 90.00 82 ARG A CA 1
ATOM 632 C C . ARG A 1 82 ? 12.509 -6.186 10.042 1.00 90.00 82 ARG A C 1
ATOM 634 O O . ARG A 1 82 ? 13.194 -6.621 10.965 1.00 90.00 82 ARG A O 1
ATOM 641 N N . ASN A 1 83 ? 12.311 -6.857 8.905 1.00 90.94 83 ASN A N 1
ATOM 642 C CA . ASN A 1 83 ? 12.875 -8.192 8.669 1.00 90.94 83 ASN A CA 1
ATOM 643 C C . ASN A 1 83 ? 14.192 -8.171 7.878 1.00 90.94 83 ASN A C 1
ATOM 645 O O . ASN A 1 83 ? 14.796 -9.229 7.702 1.00 90.94 83 ASN A O 1
ATOM 649 N N . GLY A 1 84 ? 14.651 -7.011 7.395 1.00 89.25 84 GLY A N 1
ATOM 650 C CA . GLY A 1 84 ? 15.899 -6.899 6.634 1.00 89.25 84 GLY A CA 1
ATOM 651 C C . GLY A 1 84 ? 15.890 -7.685 5.319 1.00 89.25 84 GLY A C 1
ATOM 652 O O . GLY A 1 84 ? 16.944 -8.149 4.885 1.00 89.25 84 GLY A O 1
ATOM 653 N N . GLY A 1 85 ? 14.709 -7.914 4.732 1.00 91.19 85 GLY A N 1
ATOM 654 C CA . GLY A 1 85 ? 14.539 -8.675 3.491 1.00 91.19 85 GLY A CA 1
ATOM 655 C C . GLY A 1 85 ? 14.712 -10.195 3.626 1.00 91.19 85 GLY A C 1
ATOM 656 O O . GLY A 1 85 ? 14.807 -10.897 2.620 1.00 91.19 85 GLY A O 1
ATOM 657 N N . ILE A 1 86 ? 14.758 -10.747 4.844 1.00 92.81 86 ILE A N 1
ATOM 658 C CA . ILE A 1 86 ? 14.991 -12.187 5.068 1.00 92.81 86 ILE A CA 1
ATOM 659 C C . ILE A 1 86 ? 13.929 -13.072 4.391 1.00 92.81 86 ILE A C 1
ATOM 661 O O . ILE A 1 86 ? 14.258 -14.139 3.871 1.00 92.81 86 ILE A O 1
ATOM 665 N N . ASN A 1 87 ? 12.666 -12.647 4.373 1.00 93.75 87 ASN A N 1
ATOM 666 C CA . ASN A 1 87 ? 11.567 -13.372 3.736 1.00 93.75 87 ASN A CA 1
ATOM 667 C C . ASN A 1 87 ? 11.311 -12.913 2.296 1.00 93.75 87 ASN A C 1
ATOM 669 O O . ASN A 1 87 ? 10.278 -13.287 1.722 1.00 93.75 87 ASN A O 1
ATOM 673 N N . TRP A 1 88 ? 12.194 -12.095 1.718 1.00 95.31 88 TRP A N 1
ATOM 674 C CA . TRP A 1 88 ? 12.022 -11.552 0.378 1.00 95.31 88 TRP A CA 1
ATOM 675 C C . TRP A 1 88 ? 11.955 -12.656 -0.677 1.00 95.31 88 TRP A C 1
ATOM 677 O O . TRP A 1 88 ? 12.818 -13.530 -0.771 1.00 95.31 88 TRP A O 1
ATOM 687 N N . ASP A 1 89 ? 10.930 -12.606 -1.522 1.00 94.44 89 ASP A N 1
ATOM 688 C CA . ASP A 1 89 ? 10.672 -13.626 -2.530 1.00 94.44 89 ASP A CA 1
ATOM 689 C C . ASP A 1 89 ? 10.059 -13.028 -3.802 1.00 94.44 89 ASP A C 1
ATOM 691 O O . ASP A 1 89 ? 9.977 -11.816 -4.003 1.00 94.44 89 ASP A O 1
ATOM 695 N N . ARG A 1 90 ? 9.644 -13.902 -4.723 1.00 93.75 90 ARG A N 1
ATOM 696 C CA . ARG A 1 90 ? 8.961 -13.480 -5.949 1.00 93.75 90 ARG A CA 1
ATOM 697 C C . ARG A 1 90 ? 7.627 -12.786 -5.662 1.00 93.75 90 ARG A C 1
ATOM 699 O O . ARG A 1 90 ? 7.283 -11.872 -6.402 1.00 93.75 90 ARG A O 1
ATOM 706 N N . SER A 1 91 ? 6.915 -13.174 -4.607 1.00 95.12 91 SER A N 1
ATOM 707 C CA . SER A 1 91 ? 5.622 -12.582 -4.259 1.00 95.12 91 SER A CA 1
ATOM 708 C C . SER A 1 91 ? 5.759 -11.100 -3.908 1.00 95.12 91 SER A C 1
ATOM 710 O O . SER A 1 91 ? 5.012 -10.296 -4.451 1.00 95.12 91 SER A O 1
ATOM 712 N N . TYR A 1 92 ? 6.760 -10.716 -3.105 1.00 95.62 92 TYR A N 1
ATOM 713 C CA . TYR A 1 92 ? 7.030 -9.298 -2.813 1.00 95.62 92 TYR A CA 1
ATOM 714 C C . TYR A 1 92 ? 7.387 -8.488 -4.066 1.00 95.62 92 TYR A C 1
ATOM 716 O O . TYR A 1 92 ? 6.916 -7.365 -4.240 1.00 95.62 92 TYR A O 1
ATOM 724 N N . ARG A 1 93 ? 8.161 -9.071 -4.991 1.00 94.69 93 ARG A N 1
ATOM 725 C CA . ARG A 1 93 ? 8.458 -8.412 -6.274 1.00 94.69 93 ARG A CA 1
ATOM 726 C C . ARG A 1 93 ? 7.202 -8.238 -7.128 1.00 94.69 93 ARG A C 1
ATOM 728 O O . ARG A 1 93 ? 7.012 -7.182 -7.719 1.00 94.69 93 ARG A O 1
ATOM 735 N N . ASN A 1 94 ? 6.341 -9.253 -7.189 1.00 95.88 94 ASN A N 1
ATOM 736 C CA . ASN A 1 94 ? 5.081 -9.183 -7.930 1.00 95.88 94 ASN A CA 1
ATOM 737 C C . ASN A 1 94 ? 4.140 -8.117 -7.347 1.00 95.88 94 ASN A C 1
ATOM 739 O O . ASN A 1 94 ? 3.548 -7.367 -8.114 1.00 95.88 94 ASN A O 1
ATOM 743 N N . MET A 1 95 ? 4.062 -8.016 -6.016 1.00 96.00 95 MET A N 1
ATOM 744 C CA . MET A 1 95 ? 3.320 -6.961 -5.320 1.00 96.00 95 MET A CA 1
ATOM 745 C C . MET A 1 95 ? 3.810 -5.565 -5.705 1.00 96.00 95 MET A C 1
ATOM 747 O O . MET A 1 95 ? 3.024 -4.711 -6.093 1.00 96.00 95 MET A O 1
ATOM 751 N N . LEU A 1 96 ? 5.121 -5.323 -5.651 1.00 95.75 96 LEU A N 1
ATOM 752 C CA . LEU A 1 96 ? 5.667 -4.024 -6.042 1.00 95.75 96 LEU A CA 1
ATOM 753 C C . LEU A 1 96 ? 5.395 -3.704 -7.508 1.00 95.75 96 LEU A C 1
ATOM 755 O O . LEU A 1 96 ? 4.976 -2.598 -7.831 1.00 95.75 96 LEU A O 1
ATOM 759 N N . ASN A 1 97 ? 5.576 -4.685 -8.388 1.00 96.00 97 ASN A N 1
ATOM 760 C CA . ASN A 1 97 ? 5.366 -4.503 -9.819 1.00 96.00 97 ASN A CA 1
ATOM 761 C C . ASN A 1 97 ? 3.897 -4.252 -10.194 1.00 96.00 97 ASN A C 1
ATOM 763 O O . ASN A 1 97 ? 3.651 -3.754 -11.292 1.00 96.00 97 ASN A O 1
ATOM 767 N N . SER A 1 98 ? 2.926 -4.559 -9.323 1.00 97.06 98 SER A N 1
ATOM 768 C CA . SER A 1 98 ? 1.524 -4.201 -9.560 1.00 97.06 98 SER A CA 1
ATOM 769 C C . SER A 1 98 ? 1.196 -2.755 -9.176 1.00 97.06 98 SER A C 1
ATOM 771 O O . SER A 1 98 ? 0.224 -2.215 -9.696 1.00 97.06 98 SER A O 1
ATOM 773 N N . LEU A 1 99 ? 2.003 -2.083 -8.340 1.00 98.06 99 LEU A N 1
ATOM 774 C CA . LEU A 1 99 ? 1.729 -0.700 -7.920 1.00 98.06 99 LEU A CA 1
ATOM 775 C C . LEU A 1 99 ? 1.613 0.285 -9.097 1.00 98.06 99 LEU A C 1
ATOM 777 O O . LEU A 1 99 ? 0.604 0.984 -9.154 1.00 98.06 99 LEU A O 1
ATOM 781 N N . PRO A 1 100 ? 2.547 0.339 -10.073 1.00 98.31 100 PRO A N 1
ATOM 782 C CA . PRO A 1 100 ? 2.431 1.287 -11.182 1.00 98.31 100 PRO A CA 1
ATOM 783 C C . PRO A 1 100 ? 1.212 1.021 -12.072 1.00 98.31 100 PRO A C 1
ATOM 785 O O . PRO A 1 100 ? 0.710 1.946 -12.702 1.00 98.31 100 PRO A O 1
ATOM 788 N N . VAL A 1 101 ? 0.745 -0.234 -12.130 1.00 97.81 101 VAL A N 1
ATOM 789 C CA . VAL A 1 101 ? -0.474 -0.607 -12.861 1.00 97.81 101 VAL A CA 1
ATOM 790 C C . VAL A 1 101 ? -1.687 -0.017 -12.153 1.00 97.81 101 VAL A C 1
ATOM 792 O O . VAL A 1 101 ? -2.456 0.701 -12.780 1.00 97.81 101 VAL A O 1
ATOM 795 N N . HIS A 1 102 ? -1.800 -0.226 -10.840 1.00 98.12 102 HIS A N 1
ATOM 796 C CA . HIS A 1 102 ? -2.896 0.329 -10.047 1.00 98.12 102 HIS A CA 1
ATOM 797 C C . HIS A 1 102 ? -2.880 1.859 -10.015 1.00 98.12 102 HIS A C 1
ATOM 799 O O . HIS A 1 102 ? -3.926 2.481 -10.144 1.00 98.12 102 HIS A O 1
ATOM 805 N N . PHE A 1 103 ? -1.705 2.490 -9.940 1.00 98.62 103 PHE A N 1
ATOM 806 C CA . PHE A 1 103 ? -1.588 3.951 -9.990 1.00 98.62 103 PHE A CA 1
ATOM 807 C C . PHE A 1 103 ? -2.047 4.570 -11.317 1.00 98.62 103 PHE A C 1
ATOM 809 O O . PHE A 1 103 ? -2.309 5.773 -11.362 1.00 98.62 103 PHE A O 1
ATOM 816 N N . ALA 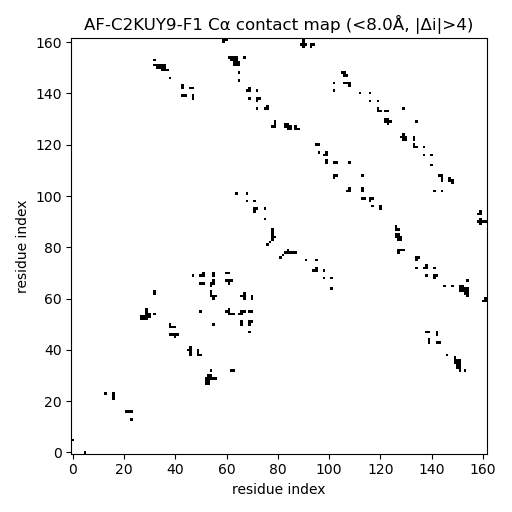A 1 104 ? -2.160 3.768 -12.379 1.00 97.94 104 ALA A N 1
ATOM 817 C CA . ALA A 1 104 ? -2.705 4.174 -13.670 1.00 97.94 104 ALA A CA 1
ATOM 818 C C . ALA A 1 104 ? -4.222 3.918 -13.804 1.00 97.94 104 ALA A C 1
ATOM 820 O O . ALA A 1 104 ? -4.814 4.297 -14.814 1.00 97.94 104 ALA A O 1
ATOM 821 N N . GLU A 1 105 ? -4.860 3.275 -12.821 1.00 96.50 105 GLU A N 1
ATOM 822 C CA . GLU A 1 105 ? -6.302 3.016 -12.813 1.00 96.50 105 GLU A CA 1
ATOM 823 C C . GLU A 1 105 ? -7.098 4.221 -12.284 1.00 96.50 105 GLU A C 1
ATOM 825 O O . GLU A 1 105 ? -6.597 5.036 -11.503 1.00 96.50 105 GLU A O 1
ATOM 830 N N . GLY A 1 106 ? -8.372 4.308 -12.688 1.00 96.44 106 GLY A N 1
ATOM 831 C CA . GLY A 1 106 ? -9.299 5.347 -12.238 1.00 96.44 106 GLY A CA 1
ATOM 832 C C . GLY A 1 106 ? -8.798 6.761 -12.546 1.00 96.44 106 GLY A C 1
ATOM 833 O O . GLY A 1 106 ? -8.405 7.070 -13.672 1.00 96.44 106 GLY A O 1
ATOM 834 N N . ASN A 1 107 ? -8.813 7.622 -11.531 1.00 97.81 107 ASN A N 1
ATOM 835 C CA . ASN A 1 107 ? -8.115 8.901 -11.538 1.00 97.81 107 ASN A CA 1
ATOM 836 C C . ASN A 1 107 ? -6.623 8.639 -11.308 1.00 97.81 107 ASN A C 1
ATOM 838 O O . ASN A 1 107 ? -6.148 8.630 -10.169 1.00 97.81 107 ASN A O 1
ATOM 842 N N . ALA A 1 108 ? -5.915 8.375 -12.403 1.00 98.19 108 ALA A N 1
ATOM 843 C CA . ALA A 1 108 ? -4.500 8.039 -12.392 1.00 98.19 108 ALA A CA 1
ATOM 844 C C . ALA A 1 108 ? -3.636 9.129 -11.735 1.00 98.19 108 ALA A C 1
ATOM 846 O O . ALA A 1 108 ? -3.939 10.325 -11.813 1.00 98.19 108 ALA A O 1
ATOM 847 N N . LEU A 1 109 ? -2.512 8.707 -11.148 1.00 98.62 109 LEU A N 1
ATOM 848 C CA . LEU A 1 109 ? -1.419 9.627 -10.829 1.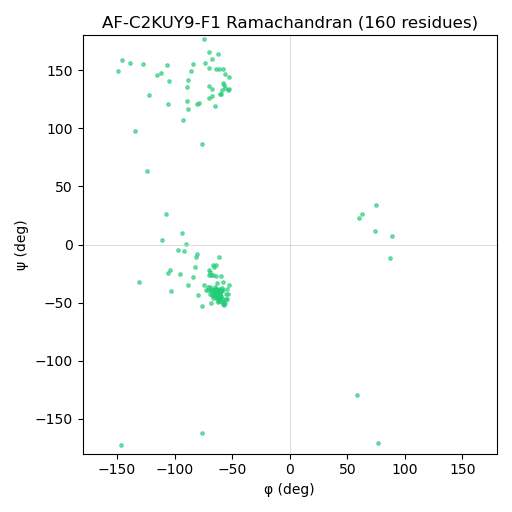00 98.62 109 LEU A CA 1
ATOM 849 C C . LEU A 1 109 ? -0.857 10.250 -12.114 1.00 98.62 109 LEU A C 1
ATOM 851 O O . LEU A 1 109 ? -1.069 9.746 -13.221 1.00 98.62 109 LEU A O 1
ATOM 855 N N . SER A 1 110 ? -0.101 11.341 -11.980 1.00 98.50 110 SER A N 1
ATOM 856 C CA . SER A 1 110 ? 0.572 11.916 -13.144 1.00 98.50 110 SER A CA 1
ATOM 857 C C . SER A 1 110 ? 1.559 10.916 -13.757 1.00 98.50 110 SER A C 1
ATOM 859 O O . SER A 1 110 ? 2.168 10.109 -13.054 1.00 98.50 110 SER A O 1
ATOM 861 N N . GLU A 1 111 ? 1.792 11.000 -15.071 1.00 98.19 111 GLU A N 1
ATOM 862 C CA . GLU A 1 111 ? 2.774 10.140 -15.756 1.00 98.19 111 GLU A CA 1
ATOM 863 C C . GLU A 1 111 ? 4.156 10.198 -15.090 1.00 98.19 111 GLU A C 1
ATOM 865 O O . GLU A 1 111 ? 4.850 9.188 -14.984 1.00 98.19 111 GLU A O 1
ATOM 870 N N . LYS A 1 112 ? 4.527 11.378 -14.577 1.00 98.44 112 LYS A N 1
ATOM 871 C CA . LYS A 1 112 ? 5.768 11.592 -13.834 1.00 98.44 112 LYS A CA 1
ATOM 872 C C . LYS A 1 112 ? 5.806 10.792 -12.531 1.00 98.44 112 LYS A C 1
ATOM 874 O O . LYS A 1 112 ? 6.839 10.209 -12.230 1.00 98.44 112 LYS A O 1
ATOM 879 N N . GLU A 1 113 ? 4.720 10.771 -11.765 1.00 98.56 113 GLU A N 1
ATOM 880 C CA . GLU A 1 113 ? 4.623 10.013 -10.507 1.00 98.56 113 GLU A CA 1
ATOM 881 C C . GLU A 1 113 ? 4.568 8.502 -10.755 1.00 98.56 113 GLU A C 1
ATOM 883 O O . GLU A 1 113 ? 5.173 7.722 -10.020 1.00 98.56 113 GLU A O 1
ATOM 888 N N . ILE A 1 114 ? 3.899 8.072 -11.827 1.00 98.62 114 ILE A N 1
ATOM 889 C CA . ILE A 1 114 ? 3.893 6.664 -12.233 1.00 98.62 114 ILE A CA 1
ATOM 890 C C . ILE A 1 114 ? 5.310 6.231 -12.623 1.00 98.62 114 ILE A C 1
ATOM 892 O O . ILE A 1 114 ? 5.776 5.186 -12.171 1.00 98.62 114 ILE A O 1
ATOM 896 N N . GLU A 1 115 ? 6.028 7.026 -13.416 1.00 98.44 115 GLU A N 1
ATOM 897 C CA . GLU A 1 115 ? 7.413 6.715 -13.777 1.00 98.44 115 GLU A CA 1
ATOM 898 C C . GLU A 1 115 ? 8.355 6.784 -12.565 1.00 98.44 115 GLU A C 1
ATOM 900 O O . GLU A 1 115 ? 9.196 5.903 -12.389 1.00 98.44 115 GLU A O 1
ATOM 905 N N . GLU A 1 116 ? 8.155 7.755 -11.667 1.00 98.50 116 GLU A N 1
ATOM 906 C CA . GLU A 1 116 ? 8.847 7.825 -10.376 1.00 98.50 116 GLU A CA 1
ATOM 907 C C . GLU A 1 116 ? 8.669 6.519 -9.590 1.00 98.50 116 GLU A C 1
ATOM 909 O O . GLU A 1 116 ? 9.657 5.957 -9.116 1.00 98.50 116 GLU A O 1
ATOM 914 N N . SER A 1 117 ? 7.446 5.983 -9.505 1.00 98.31 117 SER A N 1
ATOM 915 C CA . SER A 1 117 ? 7.180 4.727 -8.793 1.00 98.31 117 SER A CA 1
ATOM 916 C C . SER A 1 117 ? 7.961 3.542 -9.372 1.00 98.31 117 SER A C 1
ATOM 918 O O . SER A 1 117 ? 8.531 2.757 -8.614 1.00 98.31 117 SER A O 1
ATOM 920 N N . LYS A 1 118 ? 8.087 3.442 -10.704 1.00 98.38 118 LYS A N 1
ATOM 921 C CA . LYS A 1 118 ? 8.886 2.390 -11.358 1.00 98.38 118 LYS A CA 1
ATOM 922 C C . LYS A 1 118 ? 10.368 2.536 -11.038 1.00 98.38 118 LYS A C 1
ATOM 924 O O . LYS A 1 118 ? 11.031 1.544 -10.732 1.00 98.38 118 LYS A O 1
ATOM 929 N N . VAL A 1 119 ? 10.882 3.766 -11.071 1.00 98.06 119 VAL A N 1
ATOM 930 C CA . VAL A 1 119 ? 12.272 4.053 -10.699 1.00 98.06 119 VAL A CA 1
ATOM 931 C C . VAL A 1 119 ? 12.517 3.675 -9.238 1.00 98.06 119 VAL A C 1
ATOM 933 O O . VAL A 1 119 ? 13.508 3.009 -8.951 1.00 98.06 119 VAL A O 1
ATOM 936 N N . LEU A 1 120 ? 11.614 4.022 -8.319 1.00 97.81 120 LEU A N 1
ATOM 937 C CA . LEU A 1 120 ? 11.712 3.643 -6.906 1.00 97.81 120 LEU A CA 1
ATOM 938 C C . LEU A 1 120 ? 11.719 2.122 -6.723 1.00 97.81 120 LEU A C 1
ATOM 940 O O . LEU A 1 120 ? 12.585 1.604 -6.025 1.00 97.81 120 LEU A O 1
ATOM 944 N N . ILE A 1 121 ? 10.825 1.401 -7.403 1.00 96.94 121 ILE A N 1
ATOM 945 C CA . ILE A 1 121 ? 10.789 -0.069 -7.368 1.00 96.94 121 ILE A CA 1
ATOM 946 C C . ILE A 1 121 ? 12.110 -0.664 -7.870 1.00 96.94 121 ILE A C 1
ATOM 948 O O . ILE A 1 121 ? 12.622 -1.605 -7.269 1.00 96.94 121 ILE A O 1
ATOM 952 N N . SER A 1 122 ? 12.709 -0.094 -8.921 1.00 95.81 122 SER A N 1
ATOM 953 C CA . SER A 1 122 ? 13.993 -0.567 -9.464 1.00 95.81 122 SER A CA 1
ATOM 954 C C . SER A 1 122 ? 15.183 -0.394 -8.510 1.00 95.81 122 SER A C 1
ATOM 956 O O . SER A 1 122 ? 16.198 -1.069 -8.676 1.00 95.81 122 SER A O 1
ATOM 958 N N . LYS A 1 123 ? 15.063 0.483 -7.503 1.00 95.56 123 LYS A N 1
ATOM 959 C CA . LYS A 1 123 ? 16.076 0.678 -6.453 1.00 95.56 123 LYS A CA 1
ATOM 960 C C . LYS A 1 123 ? 16.003 -0.369 -5.341 1.00 95.56 123 LYS A C 1
ATOM 962 O O . LYS A 1 123 ? 16.886 -0.391 -4.489 1.00 95.56 123 LYS A O 1
ATOM 967 N N . ILE A 1 124 ? 14.969 -1.209 -5.333 1.00 93.94 124 ILE A N 1
ATOM 968 C CA . ILE A 1 124 ? 14.839 -2.317 -4.389 1.00 93.94 124 ILE A CA 1
ATOM 969 C C . ILE A 1 124 ? 15.531 -3.529 -5.005 1.00 93.94 124 ILE A C 1
ATOM 971 O O . ILE A 1 124 ? 15.146 -4.015 -6.071 1.00 93.94 124 ILE A O 1
ATOM 975 N N . ASP A 1 125 ? 16.582 -4.009 -4.351 1.00 90.44 125 ASP A N 1
ATOM 976 C CA . ASP A 1 125 ? 17.430 -5.044 -4.917 1.00 90.44 125 ASP A CA 1
ATOM 977 C C . ASP A 1 125 ? 16.781 -6.444 -4.888 1.00 90.44 125 ASP A C 1
ATOM 979 O O . ASP A 1 125 ? 15.687 -6.696 -4.368 1.00 90.44 125 ASP A O 1
ATOM 983 N N . GLY A 1 126 ? 17.493 -7.420 -5.457 1.00 87.88 126 GLY A N 1
ATOM 984 C CA . GLY A 1 126 ? 17.044 -8.809 -5.507 1.00 87.88 126 GLY A CA 1
ATOM 985 C C . GLY A 1 126 ? 16.849 -9.475 -4.138 1.00 87.88 126 GLY A C 1
ATOM 986 O O . GLY A 1 126 ? 16.275 -10.563 -4.106 1.00 87.88 126 GLY A O 1
ATOM 987 N N . LYS A 1 127 ? 17.292 -8.861 -3.041 1.00 88.44 127 LYS A N 1
ATOM 988 C CA . LYS A 1 127 ? 17.183 -9.349 -1.663 1.00 88.44 127 LYS A CA 1
ATOM 989 C C . LYS A 1 127 ? 16.213 -8.519 -0.815 1.00 88.44 127 LYS A C 1
ATOM 991 O O . LYS A 1 127 ? 16.084 -8.807 0.366 1.00 88.44 127 LYS A O 1
ATOM 996 N N . GLY A 1 128 ? 15.524 -7.536 -1.398 1.00 87.12 128 GLY A N 1
ATOM 997 C CA . GLY A 1 128 ? 14.617 -6.677 -0.641 1.00 87.12 128 GLY A CA 1
ATOM 998 C C . GLY A 1 128 ? 15.362 -5.658 0.212 1.00 87.12 128 GLY A C 1
ATOM 999 O O . GLY A 1 128 ? 14.918 -5.343 1.306 1.00 87.12 128 GLY A O 1
ATOM 1000 N N . LEU A 1 129 ? 16.509 -5.170 -0.256 1.00 88.88 129 LEU A N 1
ATOM 1001 C CA . LEU A 1 129 ? 17.207 -4.042 0.351 1.00 88.88 129 LEU A CA 1
ATOM 1002 C C . LEU A 1 129 ? 17.013 -2.806 -0.522 1.00 88.88 129 LEU A C 1
ATOM 1004 O O . LEU A 1 129 ? 17.030 -2.892 -1.750 1.00 88.88 129 LEU A O 1
ATOM 1008 N N . ALA A 1 130 ? 16.826 -1.655 0.112 1.00 90.31 130 ALA A N 1
ATOM 1009 C CA . ALA A 1 130 ? 16.639 -0.381 -0.564 1.00 90.31 130 ALA A CA 1
ATOM 1010 C C . ALA A 1 130 ? 17.267 0.749 0.255 1.00 90.31 130 ALA A C 1
ATOM 1012 O O . ALA A 1 130 ? 17.463 0.613 1.461 1.00 90.31 130 ALA A O 1
ATOM 1013 N N . GLU A 1 131 ? 17.571 1.863 -0.406 1.00 88.69 131 GLU A N 1
ATOM 1014 C CA . GLU A 1 131 ? 17.962 3.096 0.278 1.00 88.69 131 GLU A CA 1
ATOM 1015 C C . GLU A 1 131 ? 16.812 3.642 1.1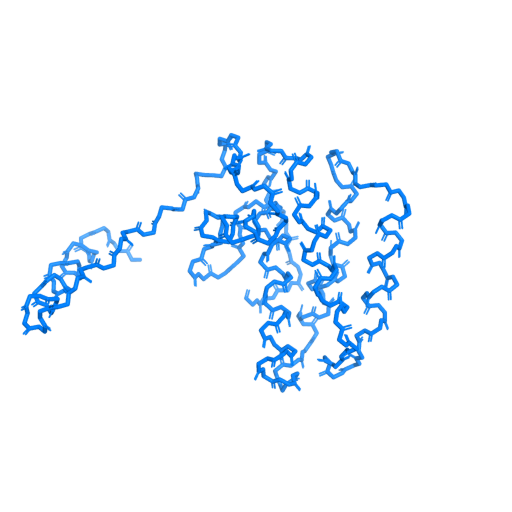36 1.00 88.69 131 GLU A C 1
ATOM 1017 O O . GLU A 1 131 ? 15.628 3.489 0.805 1.00 88.69 131 GLU A O 1
ATOM 1022 N N . ASP A 1 132 ? 17.174 4.346 2.210 1.00 85.56 132 ASP A N 1
ATOM 1023 C CA . ASP A 1 132 ? 16.218 5.024 3.078 1.00 85.56 132 ASP A CA 1
ATOM 1024 C C . ASP A 1 132 ? 15.283 5.933 2.270 1.00 85.56 132 ASP A C 1
ATOM 1026 O O . ASP A 1 132 ? 15.694 6.714 1.409 1.00 85.56 132 ASP A O 1
ATOM 1030 N N . GLY A 1 133 ? 13.988 5.845 2.568 1.00 90.31 133 GLY A N 1
ATOM 1031 C CA . GLY A 1 133 ? 12.963 6.687 1.955 1.00 90.31 133 GLY A CA 1
ATOM 1032 C C . GLY A 1 133 ? 12.384 6.170 0.636 1.00 90.31 133 GLY A C 1
ATOM 1033 O O . GLY A 1 133 ? 11.337 6.674 0.231 1.00 90.31 133 GLY A O 1
ATOM 1034 N N . VAL A 1 134 ? 12.971 5.142 0.003 1.00 94.50 134 VAL A N 1
ATOM 1035 C CA . VAL A 1 134 ? 12.401 4.533 -1.216 1.00 94.50 134 VAL A CA 1
ATOM 1036 C C . VAL A 1 134 ? 10.982 4.022 -0.954 1.00 94.50 134 VAL A C 1
ATOM 1038 O O . VAL A 1 134 ? 10.048 4.391 -1.667 1.00 94.50 134 VAL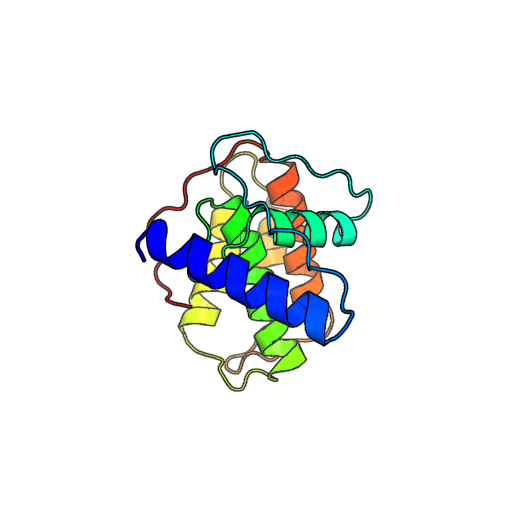 A O 1
ATOM 1041 N N . ILE A 1 135 ? 10.800 3.232 0.109 1.00 94.94 135 ILE A N 1
ATOM 1042 C CA . ILE A 1 135 ? 9.481 2.696 0.472 1.00 94.94 135 ILE A CA 1
ATOM 1043 C C . ILE A 1 135 ? 8.563 3.785 1.017 1.00 94.94 135 ILE A C 1
ATOM 1045 O O . ILE A 1 135 ? 7.400 3.847 0.633 1.00 94.94 135 ILE A O 1
ATOM 1049 N N . THR A 1 136 ? 9.092 4.713 1.815 1.00 95.94 136 THR A N 1
ATOM 1050 C CA . THR A 1 136 ? 8.335 5.863 2.328 1.00 95.94 136 THR A CA 1
ATOM 1051 C C . THR A 1 136 ? 7.672 6.657 1.203 1.00 95.94 136 THR A C 1
ATOM 1053 O O . THR A 1 136 ? 6.504 7.026 1.320 1.00 95.94 136 THR A O 1
ATOM 1056 N N . ARG A 1 137 ? 8.387 6.892 0.095 1.00 97.69 137 ARG A N 1
ATOM 1057 C CA . ARG A 1 137 ? 7.832 7.596 -1.064 1.00 97.69 137 ARG A CA 1
ATOM 1058 C C . ARG A 1 137 ? 6.774 6.765 -1.793 1.00 97.69 137 ARG A C 1
ATOM 1060 O O . ARG A 1 137 ? 5.772 7.325 -2.225 1.00 97.69 137 ARG A O 1
ATOM 1067 N N . LEU A 1 138 ? 6.939 5.443 -1.884 1.00 98.06 138 LEU A N 1
ATOM 1068 C CA . LEU A 1 138 ? 5.895 4.557 -2.418 1.00 98.06 138 LEU A CA 1
ATOM 1069 C C . LEU A 1 138 ? 4.625 4.578 -1.550 1.00 98.06 138 LEU A C 1
ATOM 1071 O O . LEU A 1 138 ? 3.529 4.639 -2.104 1.00 98.06 138 LEU A O 1
ATOM 1075 N N . CYS A 1 139 ? 4.754 4.597 -0.217 1.00 98.12 139 CYS A N 1
ATOM 1076 C CA . CYS A 1 139 ? 3.618 4.766 0.697 1.00 98.12 139 CYS A CA 1
ATOM 1077 C C . CYS A 1 139 ? 2.886 6.091 0.444 1.00 98.12 139 CYS A C 1
ATOM 1079 O O . CYS A 1 139 ? 1.661 6.116 0.378 1.00 98.12 139 CYS A O 1
ATOM 1081 N N . GLU A 1 140 ? 3.624 7.189 0.269 1.00 98.56 140 GLU A N 1
ATOM 1082 C CA . GLU A 1 140 ? 3.041 8.501 -0.026 1.00 98.56 140 GLU A CA 1
ATOM 1083 C C . GLU A 1 140 ? 2.288 8.508 -1.366 1.00 98.56 140 GLU A C 1
ATOM 1085 O O . GLU A 1 140 ? 1.150 8.972 -1.423 1.00 98.56 140 GLU A O 1
ATOM 1090 N N . LEU A 1 141 ? 2.872 7.944 -2.430 1.00 98.75 141 LEU A N 1
ATOM 1091 C CA . LEU A 1 141 ? 2.202 7.811 -3.730 1.00 98.75 141 LEU A CA 1
ATOM 1092 C C . LEU A 1 141 ? 0.922 6.967 -3.631 1.00 98.75 141 LEU A C 1
ATOM 1094 O O . LEU A 1 141 ? -0.090 7.322 -4.238 1.00 98.75 141 LEU A O 1
ATOM 1098 N N . ALA A 1 142 ? 0.934 5.900 -2.825 1.00 98.62 142 ALA A N 1
ATOM 1099 C CA . ALA A 1 142 ? -0.253 5.086 -2.581 1.00 98.62 142 ALA A CA 1
ATOM 1100 C C . ALA A 1 142 ? -1.377 5.891 -1.914 1.00 98.62 142 ALA A C 1
ATOM 1102 O O . ALA A 1 142 ? -2.518 5.826 -2.370 1.00 98.62 142 ALA A O 1
ATOM 1103 N N . VAL A 1 143 ? -1.068 6.705 -0.898 1.00 98.69 143 VAL A N 1
ATOM 1104 C CA . VAL A 1 143 ? -2.057 7.600 -0.266 1.00 98.69 143 VAL A CA 1
ATOM 1105 C C . VAL A 1 143 ? -2.617 8.594 -1.275 1.00 98.69 143 VAL A C 1
ATOM 1107 O O . VAL A 1 143 ? -3.836 8.733 -1.379 1.00 98.69 143 VAL A O 1
ATOM 1110 N N . THR A 1 144 ? -1.745 9.250 -2.044 1.00 98.50 144 THR A N 1
ATOM 1111 C CA . THR A 1 144 ? -2.153 10.218 -3.071 1.00 98.50 144 THR A CA 1
ATOM 1112 C C . THR A 1 144 ? -3.129 9.589 -4.060 1.00 98.50 144 THR A C 1
ATOM 1114 O O . THR A 1 144 ? -4.188 10.159 -4.322 1.00 98.50 144 THR A O 1
ATOM 1117 N N . TRP A 1 145 ? -2.831 8.385 -4.558 1.00 98.75 145 TRP A N 1
ATOM 1118 C CA . TRP A 1 145 ? -3.719 7.697 -5.492 1.00 98.75 145 TRP A CA 1
ATOM 1119 C C . TRP A 1 145 ? -5.062 7.318 -4.850 1.00 98.75 145 TRP A C 1
ATOM 1121 O O . TRP A 1 145 ? -6.108 7.510 -5.471 1.00 98.75 145 TRP A O 1
ATOM 1131 N N . VAL A 1 146 ? -5.073 6.847 -3.597 1.00 98.56 146 VAL A N 1
ATOM 1132 C CA . VAL A 1 146 ? -6.324 6.508 -2.891 1.00 98.56 146 VAL A CA 1
ATOM 1133 C C . VAL A 1 146 ? -7.208 7.738 -2.681 1.00 98.56 146 VAL A C 1
ATOM 1135 O O . VAL A 1 146 ? -8.418 7.655 -2.879 1.00 98.56 146 VAL A O 1
ATOM 1138 N N . ILE A 1 147 ? -6.630 8.893 -2.345 1.00 98.06 147 ILE A N 1
ATOM 1139 C CA . ILE A 1 147 ? -7.385 10.145 -2.160 1.00 98.06 147 ILE A CA 1
ATOM 1140 C C . ILE A 1 147 ? -8.025 10.614 -3.470 1.00 98.06 147 ILE A C 1
ATOM 1142 O O . ILE A 1 147 ? -9.148 11.118 -3.461 1.00 98.06 147 ILE A O 1
ATOM 1146 N N . LEU A 1 148 ? -7.342 10.419 -4.601 1.00 98.12 148 LEU A N 1
ATOM 1147 C CA . LEU A 1 148 ? -7.900 10.699 -5.927 1.00 98.12 148 LEU A CA 1
ATOM 1148 C C . LEU A 1 148 ? -9.011 9.712 -6.320 1.00 98.12 148 LEU A C 1
ATOM 1150 O O . LEU A 1 148 ? -9.852 10.040 -7.159 1.00 98.12 148 LEU A O 1
ATOM 1154 N N . ASN A 1 149 ? -9.049 8.529 -5.703 1.00 98.31 149 ASN A N 1
ATOM 1155 C CA . ASN A 1 149 ? -9.960 7.432 -6.025 1.00 98.31 149 ASN A CA 1
ATOM 1156 C C . ASN A 1 149 ? -10.783 6.991 -4.800 1.00 98.31 149 ASN A C 1
ATOM 1158 O O . ASN A 1 149 ? -10.674 5.838 -4.373 1.00 98.31 149 ASN A O 1
ATOM 1162 N N . PRO A 1 150 ? -11.645 7.861 -4.234 1.00 97.44 150 PRO A N 1
ATOM 1163 C CA . PRO A 1 150 ? -12.386 7.542 -3.014 1.00 97.44 150 PRO A CA 1
ATOM 1164 C C . PRO A 1 150 ? -13.453 6.463 -3.230 1.00 97.44 150 PRO A C 1
ATOM 1166 O O . PRO A 1 150 ? -13.844 5.791 -2.282 1.00 97.44 150 PRO A O 1
ATOM 1169 N N . ASN A 1 151 ? -13.936 6.273 -4.459 1.00 97.88 151 ASN A N 1
ATOM 1170 C CA . ASN A 1 151 ? -14.924 5.241 -4.763 1.00 97.88 151 ASN A CA 1
ATOM 1171 C C . ASN A 1 151 ? -14.224 3.879 -4.924 1.00 97.88 151 ASN A C 1
ATOM 1173 O O . ASN A 1 151 ? -13.364 3.758 -5.800 1.00 97.88 151 ASN A O 1
ATOM 1177 N N . PRO A 1 152 ? -14.576 2.859 -4.120 1.00 97.25 152 PRO A N 1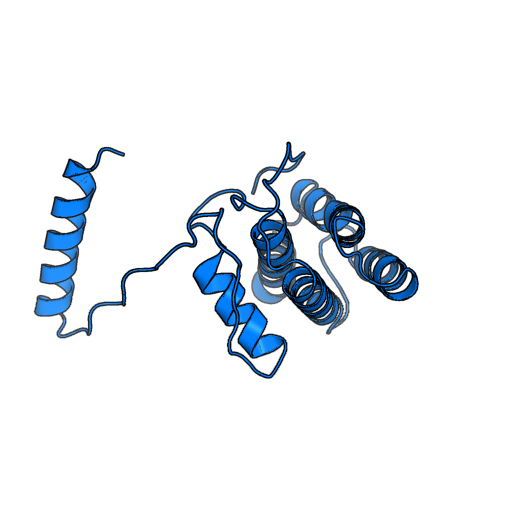
ATOM 1178 C CA . PRO A 1 152 ? -13.920 1.559 -4.152 1.00 97.25 152 PRO A CA 1
ATOM 1179 C C . PRO A 1 152 ? -13.883 0.910 -5.533 1.00 97.25 152 PRO A C 1
ATOM 1181 O O . PRO A 1 152 ? -14.904 0.802 -6.213 1.00 97.25 152 PRO A O 1
ATOM 1184 N N . ILE A 1 153 ? -12.704 0.416 -5.907 1.00 97.31 153 ILE A N 1
ATOM 1185 C CA . ILE A 1 153 ? -12.512 -0.414 -7.096 1.00 97.31 153 ILE A CA 1
ATOM 1186 C C . ILE A 1 153 ? -12.304 -1.850 -6.604 1.00 97.31 153 ILE A C 1
ATOM 1188 O O . ILE A 1 153 ? -11.379 -2.070 -5.817 1.00 97.31 153 ILE A O 1
ATOM 1192 N N . PRO A 1 154 ? -13.141 -2.828 -7.001 1.00 95.75 154 PRO A N 1
ATOM 1193 C CA . PRO A 1 154 ? -12.948 -4.222 -6.613 1.00 95.75 154 PRO A CA 1
ATOM 1194 C C . PRO A 1 154 ? -11.567 -4.731 -7.027 1.00 95.75 154 PRO A C 1
ATOM 1196 O O . PRO A 1 154 ? -11.140 -4.507 -8.159 1.00 95.75 154 PRO A O 1
ATOM 1199 N N . LEU A 1 155 ? -10.877 -5.431 -6.123 1.00 94.56 155 LEU A N 1
ATOM 1200 C CA . LEU A 1 155 ? -9.605 -6.057 -6.467 1.00 94.56 155 LEU A CA 1
ATOM 1201 C C . LEU A 1 155 ? -9.853 -7.231 -7.428 1.00 94.56 155 LEU A C 1
ATOM 1203 O O . LEU A 1 155 ? -10.655 -8.121 -7.139 1.00 94.56 155 LEU A O 1
ATOM 1207 N N . GLY A 1 156 ? -9.173 -7.212 -8.575 1.00 91.19 156 GLY A N 1
ATOM 1208 C CA . GLY A 1 156 ? -9.189 -8.304 -9.547 1.00 91.19 156 GLY A CA 1
ATOM 1209 C C . GLY A 1 156 ? -8.325 -9.497 -9.126 1.00 91.19 156 GLY A C 1
ATOM 1210 O O . GLY A 1 156 ? -7.940 -9.650 -7.967 1.00 91.19 156 GLY A O 1
ATOM 1211 N N . GLU A 1 157 ? -7.991 -10.357 -10.088 1.00 89.94 157 GLU A N 1
ATOM 1212 C CA . GLU A 1 157 ? -7.064 -11.464 -9.844 1.00 89.94 157 GLU A CA 1
ATOM 1213 C C . GLU A 1 157 ? -5.643 -10.954 -9.567 1.00 89.94 157 GLU A C 1
ATOM 1215 O O . GLU A 1 157 ? -5.109 -10.114 -10.293 1.00 89.94 157 GLU A O 1
ATOM 1220 N N . ILE A 1 158 ? -5.011 -11.509 -8.532 1.00 91.62 158 ILE A N 1
ATOM 1221 C CA . ILE A 1 158 ? -3.630 -11.206 -8.144 1.00 91.62 158 ILE A CA 1
ATOM 1222 C C . ILE A 1 158 ? -2.722 -12.413 -8.382 1.00 91.62 158 ILE A C 1
ATOM 1224 O O . ILE A 1 158 ? -3.127 -13.565 -8.244 1.00 91.62 158 ILE A O 1
ATOM 1228 N N . ASN A 1 159 ? -1.458 -12.153 -8.717 1.00 89.31 159 ASN A N 1
ATOM 1229 C CA . ASN A 1 159 ? -0.459 -13.180 -9.040 1.00 89.31 159 ASN A CA 1
ATOM 1230 C C . ASN A 1 159 ? 0.601 -13.365 -7.932 1.00 89.31 159 ASN A C 1
ATOM 1232 O O . ASN A 1 159 ? 1.739 -13.770 -8.195 1.00 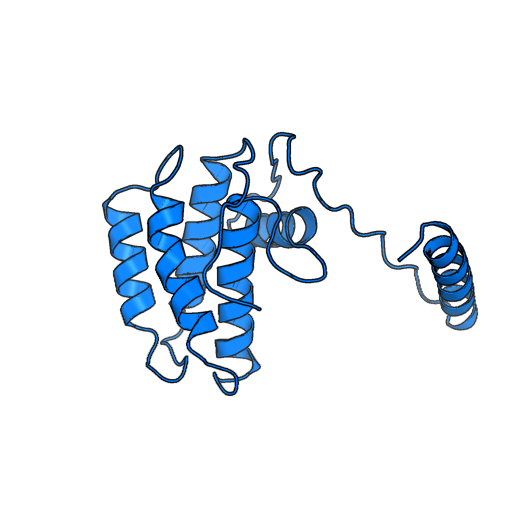89.31 159 ASN A O 1
ATOM 1236 N N . TYR A 1 160 ? 0.238 -13.044 -6.692 1.00 90.00 160 TYR A N 1
ATOM 1237 C CA . TYR A 1 160 ? 1.062 -13.180 -5.492 1.00 90.00 160 TYR A CA 1
ATOM 1238 C C . TYR A 1 160 ? 0.214 -13.703 -4.327 1.00 90.00 160 TYR A C 1
ATOM 1240 O O . TYR A 1 160 ? -1.003 -13.550 -4.320 1.00 90.00 160 TYR A O 1
ATOM 1248 N N . ASN A 1 161 ? 0.852 -14.332 -3.335 1.00 85.06 161 ASN A N 1
ATOM 1249 C CA . ASN A 1 161 ? 0.167 -14.899 -2.171 1.00 85.06 161 ASN A CA 1
ATOM 1250 C C . ASN A 1 161 ? 0.913 -14.526 -0.880 1.00 85.06 161 ASN A C 1
ATOM 1252 O O . ASN A 1 161 ? 1.918 -15.158 -0.550 1.00 85.06 161 ASN A O 1
ATOM 1256 N N . ARG A 1 162 ? 0.456 -13.472 -0.190 1.00 80.19 162 ARG A N 1
ATOM 1257 C CA . ARG A 1 162 ? 0.955 -13.009 1.119 1.00 80.19 162 ARG A CA 1
ATOM 1258 C C . ARG A 1 162 ? -0.142 -12.302 1.900 1.00 80.19 162 ARG A C 1
ATOM 1260 O O . ARG A 1 162 ? -0.951 -11.596 1.252 1.00 80.19 162 ARG A O 1
#

Sequence (162 aa):
FSEASCEEVDTALSKLYNIFGAKPVAKRIIHDGVSPILVKGSTWKEQYNELWDLLIPSTGAAKTVQGEVIRITGRVDDEINRNGGINWDRSYRNMLNSLPVHFAEGNALSEKEIEESKVLISKIDGKGLAEDGVITRLCELAVTWVILNPNPIPLGEINYNR

Organism: NCBI:txid585501

Solvent-accessible surface area (backbone atoms only — not comparable to full-atom values): 9292 Å² total; per-residue (Å²): 137,60,73,76,63,49,56,58,49,53,53,52,50,51,51,50,28,60,76,69,72,45,79,77,77,79,81,83,64,66,61,89,64,67,62,72,61,82,76,85,52,90,46,62,67,50,31,42,53,51,48,47,60,30,37,46,55,99,64,62,70,30,68,19,48,60,22,33,47,51,45,43,40,52,53,49,41,46,35,32,78,73,53,65,14,74,85,56,51,69,42,60,51,46,48,59,67,44,44,50,58,57,41,59,44,87,54,44,53,54,72,68,55,40,51,47,48,51,55,43,56,69,55,42,46,100,52,37,50,62,63,91,59,46,59,59,51,51,42,46,52,37,40,53,34,33,69,59,42,30,62,54,43,74,49,74,94,74,92,51,84,105

Nearest PDB structures (foldseek):
  7thv-assembly1_E  TM=4.066E-01  e=8.607E+00  Saccharomyces cerevisiae

Mean predicted aligned error: 6.6 Å

Radius of gyration: 17.65 Å; Cα contacts (8 Å, |Δi|>4): 186; chains: 1; bounding box: 39×36×51 Å

Foldseek 3Di:
DDPVVVVVVVVVVVVVCVVVVHDDDPPQAEEPLADFADADDPDLVSLLVVLQSHFEDPDWATQFLLNLLSVLLVVLCCCCVVVVLPVPDVQNLQSLVCLLVSCCPDQHDPPVLSVLSVVLSVQQDPSSYHDPCSSVSSSSSSSVSCVSPRGTHGDDDGPHID

Secondary structure (DSSP, 8-state):
--THHHHHHHHHHHHHHHHTTPPPPPPP----SSSPP----SSHHHHHHHHHHHH--SSSS-SBHHHHHHHHHHHHHIIIIITTTTT--HHHHHHHHHHHHHTTSSSPPPHHHHHHHHHHHHTS-TTS---TTHHHHHHHHHHHHHHH--S--B----S---

pLDDT: mean 91.03, std 10.86, range [36.22, 98.75]